Protein AF-A0A416MNG2-F1 (afdb_monomer_lite)

Sequence (100 aa):
MAKTRMMTRKGECYLCGYVGQTEEHHCFGGPNRKLSEHYGLKVYLCIPCHRTGPNAVHDSKNGSENRQILHEDAQRAFEAHWGSRGYFMEVFGRNYLDEE

Foldseek 3Di:
DDAALLPADQQAAPPPRHGGHWDKAQLDDDPCSVVSRVRNLIHTHDCQCDPNPPCHCPDPPRVPVVSLVSLQSSLVSCCVPPNDPVVCCVRRVDDSDDDD

Structure (mmCIF, N/CA/C/O backbone):
data_AF-A0A416MNG2-F1
#
_entry.id   AF-A0A416MNG2-F1
#
loop_
_atom_site.group_PDB
_atom_site.id
_atom_site.type_symbol
_atom_site.label_atom_id
_atom_site.label_alt_id
_atom_site.label_comp_id
_atom_site.label_asym_id
_atom_site.label_entity_id
_atom_site.label_seq_id
_atom_site.pdbx_PDB_ins_code
_atom_site.Cartn_x
_atom_site.Cartn_y
_atom_site.Cartn_z
_atom_site.occupancy
_atom_site.B_iso_or_equiv
_atom_site.auth_seq_id
_atom_site.auth_comp_id
_atom_site.auth_asym_id
_atom_site.auth_atom_id
_atom_site.pdbx_PDB_model_num
ATOM 1 N N . MET A 1 1 ? 5.897 -14.745 8.199 1.00 59.91 1 MET A N 1
ATOM 2 C CA . MET A 1 1 ? 5.298 -13.604 7.479 1.00 59.91 1 MET A CA 1
ATOM 3 C C . MET A 1 1 ? 3.818 -13.890 7.324 1.00 59.91 1 MET A C 1
ATOM 5 O O . MET A 1 1 ? 3.488 -14.987 6.882 1.00 59.91 1 MET A O 1
ATOM 9 N N . ALA A 1 2 ? 2.945 -12.970 7.732 1.00 67.75 2 ALA A N 1
ATOM 10 C CA . ALA A 1 2 ? 1.504 -13.148 7.566 1.00 67.75 2 ALA A CA 1
ATOM 11 C C . ALA A 1 2 ? 1.133 -13.151 6.074 1.00 67.75 2 ALA A C 1
ATOM 13 O O . ALA A 1 2 ? 1.788 -12.489 5.262 1.00 67.75 2 ALA A O 1
ATOM 14 N N . LYS A 1 3 ? 0.096 -13.909 5.702 1.00 85.19 3 LYS A N 1
ATOM 15 C CA . LYS A 1 3 ? -0.440 -13.904 4.336 1.00 85.19 3 LYS A CA 1
ATOM 16 C C . LYS A 1 3 ? -1.056 -12.532 4.052 1.00 85.19 3 LYS A C 1
ATOM 18 O O . LYS A 1 3 ? -1.829 -12.029 4.862 1.00 85.19 3 LYS A O 1
ATOM 23 N N . THR A 1 4 ? -0.729 -11.952 2.901 1.00 92.88 4 THR A N 1
ATOM 24 C CA . THR A 1 4 ? -1.361 -10.712 2.431 1.00 92.88 4 THR A CA 1
ATOM 25 C C . THR A 1 4 ? -2.867 -10.885 2.195 1.00 92.88 4 THR A C 1
ATOM 27 O O . THR A 1 4 ? -3.322 -11.964 1.802 1.00 92.88 4 THR A O 1
ATOM 30 N N . ARG A 1 5 ? -3.634 -9.812 2.410 1.00 95.69 5 ARG A N 1
ATOM 31 C CA . ARG A 1 5 ? -5.038 -9.679 1.987 1.00 95.69 5 ARG A CA 1
ATOM 32 C C . ARG A 1 5 ? -5.228 -8.819 0.733 1.00 95.69 5 ARG A C 1
ATOM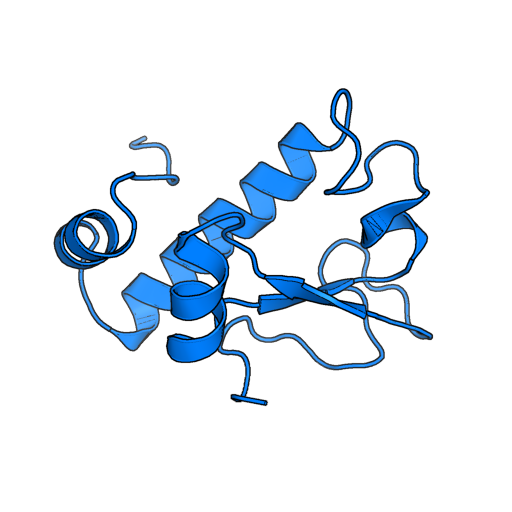 34 O O . ARG A 1 5 ? -6.345 -8.683 0.261 1.00 95.69 5 ARG A O 1
ATOM 41 N N . MET A 1 6 ? -4.142 -8.333 0.138 1.00 95.00 6 MET A N 1
ATOM 42 C CA . MET A 1 6 ? -4.137 -7.421 -1.014 1.00 95.00 6 MET A CA 1
ATOM 43 C C . MET A 1 6 ? -4.170 -8.117 -2.387 1.00 95.00 6 MET A C 1
ATOM 45 O O . MET A 1 6 ? -3.622 -7.589 -3.343 1.00 95.00 6 MET A O 1
ATOM 49 N N . MET A 1 7 ? -4.708 -9.338 -2.501 1.00 91.56 7 MET A N 1
ATOM 50 C CA . MET A 1 7 ? -4.720 -10.130 -3.756 1.00 91.56 7 MET A CA 1
ATOM 51 C C . MET A 1 7 ? -3.400 -10.096 -4.571 1.00 91.56 7 MET A C 1
ATOM 53 O O . MET A 1 7 ? -3.405 -10.127 -5.795 1.00 91.56 7 MET A O 1
ATOM 57 N N . THR A 1 8 ? -2.246 -10.045 -3.899 1.00 95.75 8 THR A N 1
ATOM 58 C CA . THR A 1 8 ? -0.921 -9.991 -4.537 1.00 95.75 8 THR A CA 1
ATOM 59 C C . THR A 1 8 ? -0.212 -11.346 -4.449 1.00 95.75 8 THR A C 1
ATOM 61 O O . THR A 1 8 ? -0.502 -12.159 -3.563 1.00 95.75 8 THR A O 1
ATOM 64 N N . ARG A 1 9 ? 0.774 -11.589 -5.319 1.00 95.38 9 ARG A N 1
ATOM 65 C CA . ARG A 1 9 ? 1.645 -12.769 -5.255 1.00 95.38 9 ARG A CA 1
ATOM 66 C C . ARG A 1 9 ? 3.107 -12.386 -5.430 1.00 95.38 9 ARG A C 1
ATOM 68 O O . ARG A 1 9 ? 3.448 -11.537 -6.248 1.00 95.38 9 ARG A O 1
ATOM 75 N N . LYS A 1 10 ? 3.987 -13.049 -4.676 1.00 96.69 10 LYS A N 1
ATOM 76 C CA . LYS A 1 10 ? 5.434 -12.907 -4.863 1.00 96.69 10 LYS A CA 1
ATOM 77 C C . LYS A 1 10 ? 5.772 -13.314 -6.293 1.00 96.69 10 LYS A C 1
ATOM 79 O O . LYS A 1 10 ? 5.338 -14.374 -6.738 1.00 96.69 10 LYS A O 1
ATOM 84 N N . GLY A 1 11 ? 6.557 -12.495 -6.980 1.00 97.69 11 GLY A N 1
ATOM 85 C CA . GLY A 1 11 ? 6.888 -12.723 -8.381 1.00 97.69 11 GLY A CA 1
ATOM 86 C C . GLY A 1 11 ? 6.112 -11.851 -9.363 1.00 97.69 11 GLY A C 1
ATOM 87 O O . GLY A 1 11 ? 6.474 -11.846 -10.529 1.00 97.69 11 GLY A O 1
ATOM 88 N N . GLU A 1 12 ? 5.091 -11.110 -8.923 1.00 98.31 12 GLU A N 1
ATOM 89 C CA . GLU A 1 12 ? 4.338 -10.174 -9.764 1.00 98.31 12 GLU A CA 1
ATOM 90 C C . GLU A 1 12 ? 4.177 -8.827 -9.059 1.00 98.31 12 GLU A C 1
ATOM 92 O O . GLU A 1 12 ? 3.748 -8.759 -7.907 1.00 98.31 12 GLU A O 1
ATOM 97 N N . CYS A 1 13 ? 4.552 -7.746 -9.740 1.00 98.44 13 CYS A N 1
ATOM 98 C CA . CYS A 1 13 ? 4.419 -6.400 -9.205 1.00 98.44 13 CYS A CA 1
ATOM 99 C C . CYS A 1 13 ? 2.948 -5.982 -9.160 1.00 98.44 13 CYS A C 1
ATOM 101 O O . CYS A 1 13 ? 2.314 -5.874 -10.205 1.00 98.44 13 CYS A O 1
ATOM 103 N N . TYR A 1 14 ? 2.446 -5.648 -7.972 1.00 98.44 14 TYR A N 1
ATOM 104 C CA . TYR A 1 14 ? 1.074 -5.174 -7.782 1.00 98.44 14 TYR A CA 1
ATOM 105 C C . TYR A 1 14 ? 0.752 -3.914 -8.603 1.00 98.44 14 TYR A C 1
ATOM 107 O O . TYR A 1 14 ? -0.352 -3.782 -9.109 1.00 98.44 14 TYR A O 1
ATOM 115 N N . LEU A 1 15 ? 1.721 -3.004 -8.772 1.00 97.94 15 LEU A N 1
ATOM 116 C CA . LEU A 1 15 ? 1.491 -1.719 -9.446 1.00 97.94 15 LEU A CA 1
ATOM 117 C C . LEU A 1 15 ? 1.592 -1.780 -10.975 1.00 97.94 15 LEU A C 1
ATOM 119 O O . LEU A 1 15 ? 0.948 -0.990 -11.653 1.00 97.94 15 LEU A O 1
ATOM 123 N N . CYS A 1 16 ? 2.425 -2.661 -11.538 1.00 97.62 16 CYS A N 1
ATOM 124 C CA . CYS A 1 16 ? 2.695 -2.655 -12.984 1.00 97.62 16 CYS A CA 1
ATOM 125 C C . CYS A 1 16 ? 2.592 -4.020 -13.672 1.00 97.62 16 CYS A C 1
ATOM 127 O O . CYS A 1 16 ? 2.863 -4.116 -14.865 1.00 97.62 16 CYS A O 1
ATOM 129 N N . GLY A 1 17 ? 2.273 -5.089 -12.938 1.00 97.75 17 GLY A N 1
ATOM 130 C CA . GLY A 1 17 ? 2.162 -6.446 -13.481 1.00 97.75 17 GLY A CA 1
ATOM 131 C C . GLY A 1 17 ? 3.489 -7.094 -13.890 1.00 97.75 17 GLY A C 1
ATOM 132 O O . GLY A 1 17 ? 3.490 -8.211 -14.399 1.00 97.75 17 GLY A O 1
ATOM 133 N N . TYR A 1 18 ? 4.638 -6.435 -13.678 1.00 97.69 18 TYR A N 1
ATOM 134 C CA . TYR A 1 18 ? 5.945 -7.019 -13.995 1.00 97.69 18 TYR A CA 1
ATOM 135 C C . TYR A 1 18 ? 6.135 -8.366 -13.291 1.00 97.69 18 TYR A C 1
ATOM 137 O O . TYR A 1 18 ? 6.044 -8.437 -12.063 1.00 97.69 18 TYR A O 1
ATOM 145 N N . VAL A 1 19 ? 6.473 -9.400 -14.065 1.00 98.25 19 VAL A N 1
ATOM 146 C CA . VAL A 1 19 ? 6.769 -10.740 -13.554 1.00 98.25 19 VAL A CA 1
ATOM 147 C C . VAL A 1 19 ? 8.276 -10.906 -13.372 1.00 98.25 19 VAL A C 1
ATOM 149 O O . VAL A 1 19 ? 9.044 -10.808 -14.327 1.00 98.25 19 VAL A O 1
ATOM 152 N N . GLY A 1 20 ? 8.715 -11.170 -12.144 1.00 97.25 20 GLY A N 1
ATOM 153 C CA . GLY A 1 20 ? 10.124 -11.360 -11.809 1.00 97.25 20 GLY A CA 1
ATOM 154 C C . GLY A 1 20 ? 10.422 -11.061 -10.344 1.00 97.25 20 GLY A C 1
ATOM 155 O O . GLY A 1 20 ? 9.614 -11.328 -9.461 1.00 97.25 20 GLY A O 1
ATOM 156 N N . GLN A 1 21 ? 11.604 -10.517 -10.051 1.00 97.81 21 GLN A N 1
ATOM 157 C CA . GLN A 1 21 ? 11.973 -10.209 -8.670 1.00 97.81 21 GLN A CA 1
ATOM 158 C C . GLN A 1 21 ? 11.081 -9.110 -8.073 1.00 97.81 21 GLN A C 1
ATOM 160 O O . GLN A 1 21 ? 11.022 -7.988 -8.583 1.00 97.81 21 GLN A O 1
ATOM 165 N N . THR A 1 22 ? 10.456 -9.429 -6.939 1.00 98.44 22 THR A N 1
ATOM 166 C CA . THR A 1 22 ? 9.632 -8.509 -6.149 1.00 98.44 22 THR A CA 1
ATOM 167 C C . THR A 1 22 ? 10.062 -8.468 -4.687 1.00 98.44 22 THR A C 1
ATOM 169 O O . THR A 1 22 ? 10.546 -9.462 -4.141 1.00 98.44 22 THR A O 1
ATOM 172 N N . GLU A 1 23 ? 9.790 -7.349 -4.032 1.00 97.81 23 GLU A N 1
ATOM 173 C CA . GLU A 1 23 ? 10.005 -7.098 -2.610 1.00 97.81 23 GLU A CA 1
ATOM 174 C C . GLU A 1 23 ? 8.664 -6.871 -1.911 1.00 97.81 23 GLU A C 1
ATOM 176 O O . GLU A 1 23 ? 7.715 -6.382 -2.520 1.00 97.81 23 GLU A O 1
ATOM 181 N N . GLU A 1 24 ? 8.576 -7.258 -0.640 1.00 97.00 24 GLU A N 1
ATOM 182 C CA . GLU A 1 24 ? 7.390 -6.990 0.172 1.00 97.00 24 GLU A CA 1
ATOM 183 C C . GLU A 1 24 ? 7.374 -5.521 0.605 1.00 97.00 24 GLU A C 1
ATOM 185 O O . GLU A 1 24 ? 8.377 -5.000 1.096 1.00 97.00 24 GLU A O 1
ATOM 190 N N . HIS A 1 25 ? 6.223 -4.877 0.446 1.00 97.56 25 HIS A N 1
ATOM 191 C CA . HIS A 1 25 ? 5.990 -3.489 0.806 1.00 97.56 25 HIS A CA 1
ATOM 192 C C . HIS A 1 25 ? 4.762 -3.382 1.716 1.00 97.56 25 HIS A C 1
ATOM 194 O O . HIS A 1 25 ? 3.673 -3.820 1.349 1.00 97.56 25 HIS A O 1
ATOM 200 N N . HIS A 1 26 ? 4.929 -2.801 2.906 1.00 98.00 26 HIS A N 1
ATOM 201 C CA . HIS A 1 26 ? 3.828 -2.495 3.828 1.00 98.00 26 HIS A CA 1
ATOM 202 C C . HIS A 1 26 ? 3.107 -1.234 3.355 1.00 98.00 26 HIS A C 1
ATOM 204 O O . HIS A 1 26 ? 3.745 -0.185 3.295 1.00 98.00 26 HIS A O 1
ATOM 210 N N . CYS A 1 27 ? 1.802 -1.322 3.070 1.00 97.50 27 CYS A N 1
ATOM 211 C CA . CYS A 1 27 ? 1.050 -0.191 2.521 1.00 97.50 27 CYS A CA 1
ATOM 212 C C . CYS A 1 27 ? 1.056 1.011 3.475 1.00 97.50 27 CYS A C 1
ATOM 214 O O . CYS A 1 27 ? 1.187 2.138 3.019 1.00 97.50 27 CYS A O 1
ATOM 216 N N . PHE A 1 28 ? 1.005 0.782 4.796 1.00 96.69 28 PHE A N 1
ATOM 217 C CA . PHE A 1 28 ? 1.144 1.844 5.796 1.00 96.69 28 PHE A CA 1
ATOM 218 C C . PHE A 1 28 ? 2.499 1.767 6.513 1.00 96.69 28 PHE A C 1
ATOM 220 O O . PHE A 1 28 ? 2.822 0.795 7.204 1.00 96.69 28 PHE A O 1
ATOM 227 N N . GLY A 1 29 ? 3.301 2.822 6.344 1.00 91.19 29 GLY A N 1
ATOM 228 C CA . GLY A 1 29 ? 4.662 2.935 6.873 1.00 91.19 29 GLY A CA 1
ATOM 229 C C . GLY A 1 29 ? 4.766 3.357 8.347 1.00 91.19 29 GLY A C 1
ATOM 230 O O . GLY A 1 29 ? 3.782 3.452 9.078 1.00 91.19 29 GLY A O 1
ATOM 231 N N . GLY A 1 30 ? 6.002 3.614 8.794 1.00 90.88 30 GLY A N 1
ATOM 232 C CA . GLY A 1 30 ? 6.306 4.119 10.140 1.00 90.88 30 GLY A CA 1
ATOM 233 C C . GLY A 1 30 ? 5.724 3.253 11.276 1.00 90.88 30 GLY A C 1
ATOM 234 O O . GLY A 1 30 ? 5.940 2.036 11.269 1.00 90.88 30 GLY A O 1
ATOM 235 N N . PRO A 1 31 ? 5.001 3.838 12.253 1.00 91.50 31 PRO A N 1
ATOM 236 C CA . PRO A 1 31 ? 4.390 3.076 13.349 1.00 91.50 31 PRO A CA 1
ATOM 237 C C . PRO A 1 31 ? 3.357 2.047 12.855 1.00 91.50 31 PRO A C 1
ATOM 239 O O . PRO A 1 31 ? 3.203 0.988 13.466 1.00 91.50 31 PRO A O 1
ATOM 242 N N . ASN A 1 32 ? 2.739 2.287 11.693 1.00 96.25 32 ASN A N 1
ATOM 243 C CA . ASN A 1 32 ? 1.702 1.430 11.119 1.00 96.25 32 ASN A CA 1
ATOM 244 C C . ASN A 1 32 ? 2.261 0.215 10.360 1.00 96.25 32 ASN A C 1
ATOM 246 O O . ASN A 1 32 ? 1.486 -0.609 9.873 1.00 96.25 32 ASN A O 1
ATOM 250 N N . ARG A 1 33 ? 3.589 0.017 10.306 1.00 95.50 33 ARG A N 1
ATOM 251 C CA . ARG A 1 33 ? 4.179 -1.189 9.688 1.00 95.50 33 ARG A CA 1
ATOM 252 C C . ARG A 1 33 ? 3.765 -2.470 10.404 1.00 95.50 33 ARG A C 1
ATOM 254 O O . ARG A 1 33 ? 3.471 -3.467 9.753 1.00 95.50 33 ARG A O 1
ATOM 261 N N . LYS A 1 34 ? 3.715 -2.445 11.742 1.00 95.31 34 LYS A N 1
ATOM 262 C CA . LYS A 1 34 ? 3.274 -3.603 12.541 1.00 95.31 34 LYS A CA 1
ATOM 263 C C . LYS A 1 34 ? 1.800 -3.922 12.295 1.00 95.31 34 LYS A C 1
ATOM 265 O O . LYS A 1 34 ? 1.451 -5.093 12.198 1.00 95.31 34 LYS A O 1
ATOM 270 N N . LEU A 1 35 ? 0.965 -2.893 12.145 1.00 96.25 35 LEU A N 1
ATOM 271 C CA . LEU A 1 35 ? -0.448 -3.046 11.796 1.00 96.25 35 LEU A CA 1
ATOM 272 C C . LEU A 1 35 ? -0.603 -3.597 10.375 1.00 96.25 35 LEU A C 1
ATOM 274 O O . LEU A 1 35 ? -1.336 -4.559 10.175 1.00 96.25 35 LEU A O 1
ATOM 278 N N . SER A 1 36 ? 0.158 -3.075 9.411 1.00 96.75 36 SER A N 1
ATOM 279 C CA . SER A 1 36 ? 0.183 -3.596 8.040 1.00 96.75 36 SER A CA 1
ATOM 280 C C . SER A 1 36 ? 0.594 -5.068 7.987 1.00 96.75 36 SER A C 1
ATOM 282 O O . SER A 1 36 ? 0.013 -5.839 7.232 1.00 96.75 36 SER A O 1
ATOM 284 N N . GLU A 1 37 ? 1.561 -5.492 8.804 1.00 96.25 37 GLU A N 1
ATOM 285 C CA . GLU A 1 37 ? 1.913 -6.911 8.918 1.00 96.25 37 GLU A CA 1
ATOM 286 C C . GLU A 1 37 ? 0.782 -7.727 9.561 1.00 96.25 37 GLU A C 1
ATOM 288 O O . G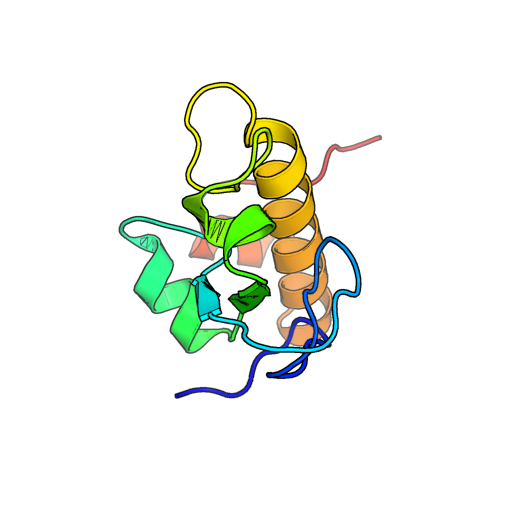LU A 1 37 ? 0.416 -8.774 9.031 1.00 96.25 37 GLU A O 1
ATOM 293 N N . HIS A 1 38 ? 0.206 -7.247 10.668 1.00 95.56 38 HIS A N 1
ATOM 294 C CA . HIS A 1 38 ? -0.857 -7.937 11.407 1.00 95.56 38 HIS A CA 1
ATOM 295 C C . HIS A 1 38 ? -2.113 -8.170 10.555 1.00 95.56 38 HIS A C 1
ATOM 297 O O . HIS A 1 38 ? -2.612 -9.292 10.482 1.00 95.56 38 HIS A O 1
ATOM 303 N N . TYR A 1 39 ? -2.579 -7.130 9.861 1.00 96.31 39 TYR A N 1
ATOM 304 C CA . TYR A 1 39 ? -3.738 -7.178 8.968 1.00 96.31 39 TYR A CA 1
ATOM 305 C C . TYR A 1 39 ? -3.371 -7.621 7.541 1.00 96.31 39 TYR A C 1
ATOM 307 O O . TYR A 1 39 ? -4.212 -7.621 6.653 1.00 96.31 39 TYR A O 1
ATOM 315 N N . GLY A 1 40 ? -2.120 -7.993 7.257 1.00 96.69 40 GLY A N 1
ATOM 316 C CA . GLY A 1 40 ? -1.717 -8.415 5.910 1.00 96.69 40 GLY A CA 1
ATOM 317 C C . GLY A 1 40 ? -1.927 -7.348 4.821 1.00 96.69 40 GLY A C 1
ATOM 318 O O . GLY A 1 40 ? -2.124 -7.699 3.656 1.00 96.69 40 GLY A O 1
ATOM 319 N N . LEU A 1 41 ? -1.876 -6.062 5.178 1.00 97.69 41 LEU A N 1
ATOM 320 C CA . LEU A 1 41 ? -1.979 -4.916 4.268 1.00 97.69 41 LEU A CA 1
ATOM 321 C C . LEU A 1 41 ? -0.605 -4.613 3.665 1.00 97.69 41 LEU A C 1
ATOM 323 O O . LEU A 1 41 ? 0.085 -3.651 4.014 1.00 97.69 41 LEU A O 1
ATOM 327 N N . LYS A 1 42 ? -0.167 -5.527 2.806 1.00 97.81 42 LYS A N 1
ATOM 328 C CA . LYS A 1 42 ? 1.141 -5.489 2.161 1.00 97.81 42 LYS A CA 1
ATOM 329 C C . LYS A 1 42 ? 1.079 -6.066 0.760 1.00 97.81 42 LYS A C 1
ATOM 331 O O . LYS A 1 42 ? 0.328 -7.010 0.511 1.00 97.81 42 LYS A O 1
ATOM 336 N N . VAL A 1 43 ? 1.893 -5.527 -0.133 1.00 98.31 43 VAL A N 1
ATOM 337 C CA . VAL A 1 43 ? 1.943 -5.902 -1.549 1.00 98.31 43 VAL A CA 1
ATOM 338 C C . VAL A 1 43 ? 3.339 -6.368 -1.954 1.00 98.31 43 VAL A C 1
ATOM 340 O O . VAL A 1 43 ? 4.316 -6.099 -1.255 1.00 98.31 43 VAL A O 1
ATOM 343 N N . TYR A 1 44 ? 3.446 -7.064 -3.085 1.00 98.31 44 TYR A N 1
ATOM 344 C CA . TYR A 1 44 ? 4.730 -7.346 -3.723 1.00 98.31 44 TYR A CA 1
ATOM 345 C C . TYR A 1 44 ? 4.980 -6.352 -4.856 1.00 98.31 44 TYR A C 1
ATOM 347 O O . TYR A 1 44 ? 4.147 -6.203 -5.746 1.00 98.31 44 TYR A O 1
ATOM 355 N N . LEU A 1 45 ? 6.126 -5.671 -4.832 1.00 98.50 45 LEU A N 1
ATOM 356 C CA . LEU A 1 45 ? 6.503 -4.657 -5.822 1.00 98.50 45 LEU A CA 1
ATOM 357 C C . LEU A 1 45 ? 7.833 -5.013 -6.482 1.00 98.50 45 LEU A C 1
ATOM 359 O O . LEU A 1 45 ? 8.754 -5.476 -5.813 1.00 98.50 45 LEU A O 1
ATOM 363 N N . CYS A 1 46 ? 7.970 -4.778 -7.788 1.00 98.56 46 CYS A N 1
ATOM 364 C CA . CYS A 1 46 ? 9.277 -4.856 -8.440 1.00 98.56 46 CYS A CA 1
ATOM 365 C C . CYS A 1 46 ? 10.202 -3.738 -7.930 1.00 98.56 46 CYS A C 1
ATOM 367 O O . CYS A 1 46 ? 9.733 -2.695 -7.474 1.00 98.56 46 CYS A O 1
ATOM 369 N N . ILE A 1 47 ? 11.522 -3.928 -8.035 1.00 98.19 47 ILE A N 1
ATOM 370 C CA . ILE A 1 47 ? 12.513 -2.943 -7.558 1.00 98.19 47 ILE A CA 1
ATOM 371 C C . ILE A 1 47 ? 12.262 -1.522 -8.120 1.00 98.19 47 ILE A C 1
ATOM 373 O O . ILE A 1 47 ? 12.295 -0.576 -7.325 1.00 98.19 47 ILE A O 1
ATOM 377 N N . PRO A 1 48 ? 11.946 -1.337 -9.423 1.00 98.06 48 PRO A N 1
ATOM 378 C CA . PRO A 1 48 ? 11.599 -0.022 -9.962 1.00 98.06 48 PRO A CA 1
ATOM 379 C C . PRO A 1 48 ? 10.391 0.632 -9.283 1.00 98.06 48 PRO A C 1
ATOM 381 O O . PRO A 1 48 ? 10.498 1.769 -8.837 1.00 98.06 48 PRO A O 1
ATOM 384 N N . CYS A 1 49 ? 9.264 -0.069 -9.140 1.00 98.44 49 CYS A N 1
ATOM 385 C CA . CYS A 1 49 ? 8.082 0.487 -8.471 1.00 98.44 49 CYS A CA 1
ATOM 386 C C . CYS A 1 49 ? 8.278 0.639 -6.955 1.00 98.44 49 CYS A C 1
ATOM 388 O O . CYS A 1 49 ? 7.618 1.469 -6.335 1.00 98.44 49 CYS A O 1
ATOM 390 N N . HIS A 1 50 ? 9.176 -0.141 -6.349 1.00 98.31 50 HIS A N 1
ATOM 391 C CA . HIS A 1 50 ? 9.415 -0.090 -4.913 1.00 98.31 50 HIS A CA 1
ATOM 392 C C . HIS A 1 50 ? 10.347 1.062 -4.512 1.00 98.31 50 HIS A C 1
ATOM 394 O O . HIS A 1 50 ? 10.004 1.850 -3.631 1.00 98.31 50 HIS A O 1
ATOM 400 N N . ARG A 1 51 ? 11.525 1.171 -5.148 1.00 97.00 51 ARG A N 1
ATOM 401 C CA . ARG A 1 51 ? 12.617 2.034 -4.659 1.00 97.00 51 ARG A CA 1
ATOM 402 C C . ARG A 1 51 ? 13.430 2.809 -5.699 1.00 97.00 51 ARG A C 1
ATOM 404 O O . ARG A 1 51 ? 13.995 3.825 -5.316 1.00 97.00 51 ARG A O 1
ATOM 411 N N . THR A 1 52 ? 13.551 2.364 -6.954 1.00 96.75 52 THR A N 1
ATOM 412 C CA . THR A 1 52 ? 14.516 2.982 -7.902 1.00 96.75 52 THR A CA 1
ATOM 413 C C . THR A 1 52 ? 13.906 3.701 -9.102 1.00 96.75 52 THR A C 1
ATOM 415 O O . THR A 1 52 ? 14.615 4.432 -9.786 1.00 96.75 52 THR A O 1
ATOM 418 N N . GLY A 1 53 ? 12.640 3.448 -9.428 1.00 95.44 53 GLY A N 1
ATOM 419 C CA . GLY A 1 53 ? 11.972 4.037 -10.585 1.00 95.44 53 GLY A CA 1
ATOM 420 C C . GLY A 1 53 ? 11.520 5.480 -10.341 1.00 95.44 53 GLY A C 1
ATOM 421 O O . GLY A 1 53 ? 11.421 5.909 -9.192 1.00 95.44 53 GLY A O 1
ATOM 422 N N . PRO A 1 54 ? 11.179 6.218 -11.413 1.00 94.00 54 PRO A N 1
ATOM 423 C CA . PRO A 1 54 ? 10.801 7.627 -11.323 1.00 94.00 54 PRO A CA 1
ATOM 424 C C . PRO A 1 54 ? 9.552 7.868 -10.474 1.00 94.00 54 PRO A C 1
ATOM 426 O O . PRO A 1 54 ? 9.453 8.937 -9.897 1.00 94.00 54 PRO A O 1
ATOM 429 N N . ASN A 1 55 ? 8.658 6.877 -10.358 1.00 95.44 55 ASN A N 1
ATOM 430 C CA . ASN A 1 55 ? 7.437 6.926 -9.544 1.00 95.44 55 ASN A CA 1
ATOM 431 C C . ASN A 1 55 ? 7.482 5.901 -8.393 1.00 95.44 55 ASN A C 1
ATOM 433 O O . ASN A 1 55 ? 6.446 5.393 -7.965 1.00 95.44 55 ASN A O 1
ATOM 437 N N . ALA A 1 56 ? 8.676 5.503 -7.940 1.00 97.81 56 ALA A N 1
ATOM 438 C CA . ALA A 1 56 ? 8.813 4.515 -6.873 1.00 97.81 56 ALA A CA 1
ATOM 439 C C . ALA A 1 56 ? 8.064 4.951 -5.606 1.00 97.81 56 ALA A C 1
ATOM 441 O O . ALA A 1 56 ? 8.109 6.118 -5.229 1.00 97.81 56 ALA A O 1
ATOM 442 N N . VAL A 1 57 ? 7.431 4.021 -4.889 1.00 97.38 57 VAL A N 1
ATOM 443 C CA . VAL A 1 57 ? 6.669 4.360 -3.668 1.00 97.38 57 VAL A CA 1
ATOM 444 C C . VAL A 1 57 ? 7.543 4.974 -2.570 1.00 97.38 57 VAL A C 1
ATOM 446 O O . VAL A 1 57 ? 7.051 5.779 -1.778 1.00 97.38 57 VAL A O 1
ATOM 449 N N . HIS A 1 58 ? 8.840 4.650 -2.542 1.00 95.25 58 HIS A N 1
ATOM 450 C CA . HIS A 1 58 ? 9.819 5.271 -1.646 1.00 95.25 58 HIS A CA 1
ATOM 451 C C . HIS A 1 58 ? 10.485 6.541 -2.204 1.00 95.25 58 HIS A C 1
ATOM 453 O O . HIS A 1 58 ? 11.289 7.148 -1.498 1.00 95.25 58 HIS A O 1
ATOM 459 N N . ASP A 1 59 ? 10.128 6.990 -3.411 1.00 94.31 59 ASP A N 1
ATOM 460 C CA . ASP A 1 59 ? 10.524 8.307 -3.913 1.00 94.31 59 ASP A CA 1
ATOM 461 C C . ASP A 1 59 ? 9.644 9.403 -3.294 1.00 94.31 59 ASP A C 1
ATOM 463 O O . ASP A 1 59 ? 8.411 9.359 -3.346 1.00 94.31 59 ASP A O 1
ATOM 467 N N . SER A 1 60 ? 10.272 10.405 -2.682 1.00 87.19 60 SER A N 1
ATOM 468 C CA . SER A 1 60 ? 9.563 11.443 -1.931 1.00 87.19 60 SER A CA 1
ATOM 469 C C . SER A 1 60 ? 8.798 12.432 -2.811 1.00 87.19 60 SER A C 1
ATOM 471 O O . SER A 1 60 ? 7.807 12.987 -2.338 1.00 87.19 60 SER A O 1
ATOM 473 N N . LYS A 1 61 ? 9.213 12.641 -4.065 1.00 89.12 61 LYS A N 1
ATOM 474 C CA . LYS A 1 61 ? 8.651 13.668 -4.954 1.00 89.12 61 LYS A CA 1
ATOM 475 C C . LYS A 1 61 ? 7.547 13.115 -5.845 1.00 89.12 61 LYS A C 1
ATOM 477 O O . LYS A 1 61 ? 6.480 13.707 -5.929 1.00 89.12 61 LYS A O 1
ATOM 482 N N . ASN A 1 62 ? 7.797 11.970 -6.462 1.00 93.75 62 ASN A N 1
ATOM 483 C CA . ASN A 1 62 ? 6.998 11.446 -7.566 1.00 93.75 62 ASN A CA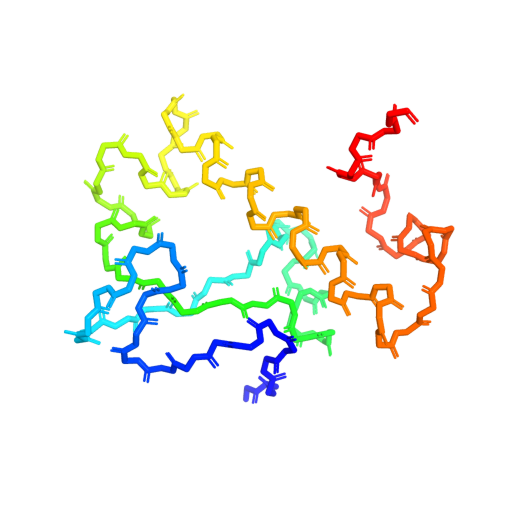 1
ATOM 484 C C . ASN A 1 62 ? 6.241 10.160 -7.198 1.00 93.75 62 ASN A C 1
ATOM 486 O O . ASN A 1 62 ? 5.377 9.706 -7.938 1.00 93.75 62 ASN A O 1
ATOM 490 N N . GLY A 1 63 ? 6.545 9.551 -6.048 1.00 94.62 63 GLY A N 1
ATOM 491 C CA . GLY A 1 63 ? 5.883 8.327 -5.590 1.00 94.62 63 GLY A CA 1
ATOM 492 C C . GLY A 1 63 ? 4.492 8.522 -4.980 1.00 94.62 63 GLY A C 1
ATOM 493 O O . GLY A 1 63 ? 3.926 7.556 -4.471 1.00 94.62 63 GLY A O 1
ATOM 494 N N . SER A 1 64 ? 3.960 9.749 -4.937 1.00 95.00 64 SER A N 1
ATOM 495 C CA . SER A 1 64 ? 2.722 10.073 -4.211 1.00 95.00 64 SER A CA 1
ATOM 496 C C . SER A 1 64 ? 1.504 9.333 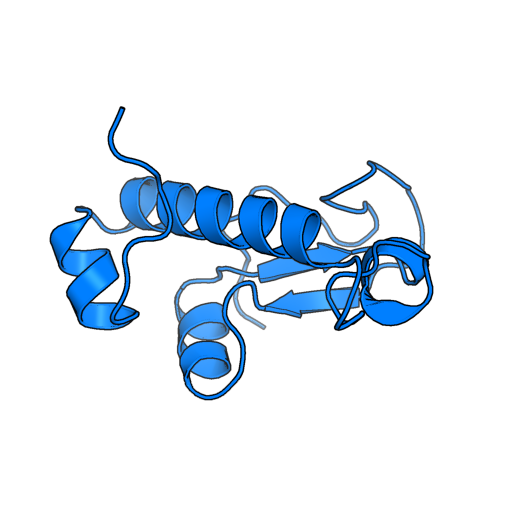-4.748 1.00 95.00 64 SER A C 1
ATOM 498 O O . SER A 1 64 ? 0.771 8.759 -3.950 1.00 95.00 64 SER A O 1
ATOM 500 N N . GLU A 1 65 ? 1.331 9.291 -6.067 1.00 95.62 65 GLU A N 1
ATOM 501 C CA . GLU A 1 65 ? 0.206 8.617 -6.725 1.00 95.62 65 GLU A CA 1
ATOM 502 C C . GLU A 1 65 ? 0.221 7.108 -6.450 1.00 95.62 65 GLU A C 1
ATOM 504 O O . GLU A 1 65 ? -0.761 6.543 -5.979 1.00 95.62 65 GLU A O 1
ATOM 509 N N . ASN A 1 66 ? 1.378 6.457 -6.604 1.00 97.44 66 ASN A N 1
ATOM 510 C CA . ASN A 1 66 ? 1.507 5.035 -6.285 1.00 97.44 66 ASN A CA 1
ATOM 511 C C . ASN A 1 66 ? 1.269 4.749 -4.796 1.00 97.44 66 ASN A C 1
ATOM 513 O O . ASN A 1 66 ? 0.635 3.752 -4.461 1.00 97.44 66 ASN A O 1
ATOM 517 N N . ARG A 1 67 ? 1.736 5.613 -3.883 1.00 96.94 67 ARG A N 1
ATOM 518 C CA . ARG A 1 67 ? 1.408 5.472 -2.454 1.00 96.94 67 ARG A CA 1
ATOM 519 C C . ARG A 1 67 ? -0.088 5.632 -2.197 1.00 96.94 67 ARG A C 1
ATOM 521 O O . ARG A 1 67 ? -0.621 4.900 -1.372 1.00 96.94 67 ARG A O 1
ATOM 528 N N . GLN A 1 68 ? -0.744 6.571 -2.876 1.00 96.56 68 GLN A N 1
ATOM 529 C CA . GLN A 1 68 ? -2.183 6.783 -2.757 1.00 96.56 68 GLN A CA 1
ATOM 530 C C . GLN A 1 68 ? -2.955 5.532 -3.185 1.00 96.56 68 GLN A C 1
ATOM 532 O O . GLN A 1 68 ? -3.710 5.011 -2.371 1.00 96.56 68 GLN A O 1
ATOM 537 N N . ILE A 1 69 ? -2.666 4.978 -4.367 1.00 97.00 69 ILE A N 1
ATOM 538 C CA . ILE A 1 69 ? -3.266 3.720 -4.847 1.00 97.00 69 ILE A CA 1
ATOM 539 C C . ILE A 1 69 ? -3.136 2.615 -3.789 1.00 97.00 69 ILE A C 1
ATOM 541 O O . ILE A 1 69 ? -4.119 1.975 -3.421 1.00 97.00 69 ILE A O 1
ATOM 545 N N . LEU A 1 70 ? -1.930 2.419 -3.239 1.00 97.81 70 LEU A N 1
ATOM 546 C CA . LEU A 1 70 ? -1.699 1.383 -2.230 1.00 97.81 70 LEU A CA 1
ATOM 547 C C . LEU A 1 70 ? -2.447 1.634 -0.917 1.00 97.81 70 LEU A C 1
ATOM 549 O O . LEU A 1 70 ? -2.897 0.672 -0.296 1.00 97.81 70 LEU A O 1
ATOM 553 N N . HIS A 1 71 ? -2.559 2.886 -0.473 1.00 97.75 71 HIS A N 1
ATOM 554 C CA . HIS A 1 71 ? -3.314 3.229 0.730 1.00 97.75 71 HIS A CA 1
ATOM 555 C C . HIS A 1 71 ? -4.813 2.990 0.546 1.00 97.75 71 HIS A C 1
ATOM 557 O O . HIS A 1 71 ? -5.443 2.388 1.415 1.00 97.75 71 HIS A O 1
ATOM 563 N N . GLU A 1 72 ? -5.368 3.435 -0.578 1.00 97.81 72 GLU A N 1
ATOM 564 C CA . GLU A 1 72 ? -6.779 3.264 -0.901 1.00 97.81 72 GLU A CA 1
ATOM 565 C C . GLU A 1 72 ? -7.147 1.782 -0.994 1.00 97.81 72 GLU A C 1
ATOM 567 O O . GLU A 1 72 ? -8.063 1.318 -0.314 1.00 97.81 72 GLU A O 1
ATOM 572 N N . ASP A 1 73 ? -6.389 1.008 -1.769 1.00 98.00 73 ASP A N 1
ATOM 573 C CA . ASP A 1 73 ? -6.633 -0.423 -1.921 1.00 98.00 73 ASP A CA 1
ATOM 574 C C . ASP A 1 73 ? -6.449 -1.177 -0.601 1.00 98.00 73 ASP A C 1
ATOM 576 O O . ASP A 1 73 ? -7.225 -2.083 -0.294 1.00 98.00 73 ASP A O 1
ATOM 580 N N . ALA A 1 74 ? -5.466 -0.788 0.218 1.00 97.94 74 ALA A N 1
ATOM 581 C CA . ALA A 1 74 ? -5.266 -1.376 1.540 1.00 97.94 74 ALA A CA 1
ATOM 582 C C . ALA A 1 74 ? -6.425 -1.099 2.483 1.00 97.94 74 ALA A C 1
ATOM 584 O O . ALA A 1 74 ? -6.822 -1.981 3.246 1.00 97.94 74 ALA A O 1
ATOM 585 N N . GLN A 1 75 ? -6.992 0.096 2.413 1.00 98.19 75 GLN A N 1
ATOM 586 C CA . GLN A 1 75 ? -8.174 0.420 3.178 1.00 98.19 75 GLN A CA 1
ATOM 587 C C . GLN A 1 75 ? -9.405 -0.348 2.679 1.00 98.19 75 GLN A C 1
ATOM 589 O O . GLN A 1 75 ? -10.104 -0.945 3.496 1.00 98.19 75 GLN A O 1
ATOM 594 N N . ARG A 1 76 ? -9.639 -0.427 1.360 1.00 97.62 76 ARG A N 1
ATOM 595 C CA . ARG A 1 76 ? -10.728 -1.244 0.783 1.00 97.62 76 ARG A CA 1
ATOM 596 C C . ARG A 1 76 ? -10.596 -2.712 1.197 1.00 97.62 76 ARG A C 1
ATOM 598 O O . ARG A 1 76 ? -11.578 -3.329 1.603 1.00 97.62 76 ARG A O 1
ATOM 605 N N . ALA A 1 77 ? -9.382 -3.262 1.146 1.00 97.69 77 ALA A N 1
ATOM 606 C CA . ALA A 1 77 ? -9.102 -4.625 1.587 1.00 97.69 77 ALA A CA 1
ATOM 607 C C . ALA A 1 77 ? -9.346 -4.801 3.091 1.00 97.69 77 ALA A C 1
ATOM 609 O O . ALA A 1 77 ? -9.881 -5.829 3.508 1.00 97.69 77 ALA A O 1
ATOM 610 N N . PHE A 1 78 ? -8.984 -3.809 3.908 1.00 97.88 78 PHE A N 1
ATOM 611 C CA . PHE A 1 78 ? -9.282 -3.848 5.332 1.00 97.88 78 PHE A CA 1
ATOM 612 C C . PHE A 1 78 ? -10.794 -3.874 5.586 1.00 97.88 78 PHE A C 1
ATOM 614 O O . PHE A 1 78 ? -11.284 -4.746 6.301 1.00 97.88 78 PHE A O 1
ATOM 621 N N . GLU A 1 79 ? -11.537 -2.956 4.971 1.00 97.31 79 GLU A N 1
ATOM 622 C CA . GLU A 1 79 ? -12.989 -2.845 5.136 1.00 97.31 79 GLU A CA 1
ATOM 623 C C . GLU A 1 79 ? -13.700 -4.133 4.684 1.00 97.31 79 GLU A C 1
ATOM 625 O O . GLU A 1 79 ? -14.531 -4.681 5.407 1.00 97.31 79 GLU A O 1
ATOM 630 N N . ALA A 1 80 ? -13.277 -4.722 3.563 1.00 96.81 80 ALA A N 1
ATOM 631 C CA . ALA A 1 80 ? -13.825 -5.985 3.067 1.00 96.81 80 ALA A CA 1
ATOM 632 C C . ALA A 1 80 ? -13.593 -7.193 4.000 1.00 96.81 80 ALA A C 1
ATOM 634 O O . ALA A 1 80 ? -14.325 -8.181 3.919 1.00 96.81 80 ALA A O 1
ATOM 635 N N . HIS A 1 81 ? -12.574 -7.152 4.863 1.00 96.31 81 HIS A N 1
ATOM 636 C CA . HIS A 1 81 ? -12.185 -8.287 5.705 1.00 96.31 81 HIS A CA 1
ATOM 637 C C . HIS A 1 81 ? -12.497 -8.116 7.194 1.00 96.31 81 HIS A C 1
ATOM 639 O O . HIS A 1 81 ? -12.724 -9.123 7.867 1.00 96.31 81 HIS A O 1
ATOM 645 N N . TRP A 1 82 ? -12.501 -6.887 7.711 1.00 95.88 82 TRP A N 1
ATOM 646 C CA . TRP A 1 82 ? -12.629 -6.618 9.148 1.00 95.88 82 TRP A CA 1
ATOM 647 C C . TRP A 1 82 ? -13.713 -5.608 9.520 1.00 95.88 82 TRP A C 1
ATOM 649 O O . TRP A 1 82 ? -13.980 -5.453 10.710 1.00 95.88 82 TRP A O 1
ATOM 659 N N . GLY A 1 83 ? -14.376 -4.957 8.561 1.00 89.50 83 GLY A N 1
ATOM 660 C CA . GLY A 1 83 ? -15.577 -4.176 8.853 1.00 89.50 83 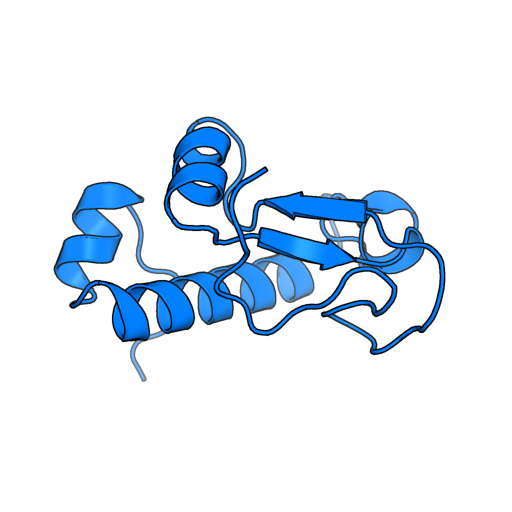GLY A CA 1
ATOM 661 C C . GLY A 1 83 ? -15.570 -2.767 8.278 1.00 89.50 83 GLY A C 1
ATOM 662 O O . GLY A 1 83 ? -15.449 -2.572 7.078 1.00 89.50 83 GLY A O 1
ATOM 663 N N . SER A 1 84 ? -15.823 -1.767 9.120 1.00 94.69 84 SER A N 1
ATOM 664 C CA . SER A 1 84 ? -16.206 -0.435 8.649 1.00 94.69 84 SER A CA 1
ATOM 665 C C . SER A 1 84 ? -15.032 0.533 8.491 1.00 94.69 84 SER A C 1
ATOM 667 O O . SER A 1 84 ? -13.983 0.395 9.125 1.00 94.69 84 SER A O 1
ATOM 669 N N . ARG A 1 85 ? -15.285 1.605 7.729 1.00 96.12 85 ARG A N 1
ATOM 670 C CA . ARG A 1 85 ? -14.471 2.829 7.681 1.00 96.12 85 ARG A CA 1
ATOM 671 C C . ARG A 1 85 ? -14.080 3.340 9.068 1.00 96.12 85 ARG A C 1
ATOM 673 O O . ARG A 1 85 ? -12.931 3.704 9.295 1.00 96.12 85 ARG A O 1
ATOM 680 N N . GLY A 1 86 ? -15.038 3.356 9.997 1.00 97.31 86 GLY A N 1
ATOM 681 C CA . GLY A 1 86 ? -14.820 3.820 11.366 1.00 97.31 86 GLY A CA 1
ATOM 682 C C . GLY A 1 86 ? -13.795 2.963 12.105 1.00 97.31 86 GLY A C 1
ATOM 683 O O . GLY A 1 86 ? -12.885 3.507 12.723 1.00 97.31 86 GLY A O 1
ATOM 684 N N . TYR A 1 87 ? -13.876 1.635 11.964 1.00 97.75 87 TYR A N 1
ATOM 685 C CA . TYR A 1 87 ? -12.892 0.735 12.566 1.00 97.75 87 TYR A CA 1
ATOM 686 C C . TYR A 1 87 ? -11.506 0.893 11.930 1.00 97.75 87 TYR A C 1
ATOM 688 O O . TYR A 1 87 ? -10.494 0.916 12.628 1.00 97.75 87 TYR A O 1
ATOM 696 N N . PHE A 1 88 ? -11.444 1.085 10.610 1.00 97.81 88 PHE A N 1
ATOM 697 C CA . PHE A 1 88 ? -10.180 1.389 9.945 1.00 97.81 88 PHE A CA 1
ATOM 698 C C . PHE A 1 88 ? -9.538 2.664 10.508 1.00 97.81 88 PHE A C 1
ATOM 700 O O . PHE A 1 88 ? -8.350 2.669 10.829 1.00 97.81 88 PHE A O 1
ATOM 707 N N . MET A 1 89 ? -10.321 3.730 10.683 1.00 97.00 89 MET A N 1
ATOM 708 C CA . MET A 1 89 ? -9.835 4.989 11.248 1.00 97.00 89 MET A CA 1
ATOM 709 C C . MET A 1 89 ? -9.428 4.867 12.720 1.00 97.00 89 MET A C 1
ATOM 711 O O . MET A 1 89 ? -8.467 5.515 13.118 1.00 97.00 89 MET A O 1
ATOM 715 N N . GLU A 1 90 ? -10.091 4.028 13.516 1.00 97.31 90 GLU A N 1
ATOM 716 C CA . GLU A 1 90 ? -9.669 3.724 14.891 1.00 97.31 90 GLU A CA 1
ATOM 717 C C . GLU A 1 90 ? -8.281 3.062 14.923 1.00 97.31 90 GLU A C 1
ATOM 719 O O . GLU A 1 90 ? -7.438 3.405 15.750 1.00 97.31 90 GLU A O 1
ATOM 724 N N . VAL A 1 91 ? -8.018 2.147 13.985 1.00 96.75 91 VAL A N 1
ATOM 725 C CA . VAL A 1 91 ? -6.762 1.386 13.916 1.00 96.75 91 VAL A CA 1
ATOM 726 C C . VAL A 1 91 ? -5.622 2.191 13.284 1.00 96.75 91 VAL A C 1
ATOM 728 O O . VAL A 1 91 ? -4.499 2.168 13.788 1.00 96.75 91 VAL A O 1
ATOM 731 N N . PHE A 1 92 ? -5.879 2.872 12.164 1.00 96.62 92 PHE A N 1
ATOM 732 C CA . PHE A 1 92 ? -4.853 3.527 11.340 1.00 96.62 92 PHE A CA 1
ATOM 733 C C . PHE A 1 92 ? -4.820 5.055 11.482 1.00 96.62 92 PHE A C 1
ATOM 735 O O . PHE A 1 92 ? -3.856 5.683 11.037 1.00 96.62 92 PHE A O 1
ATOM 742 N N . GLY A 1 93 ? -5.830 5.658 12.115 1.00 95.69 93 GLY A N 1
ATOM 743 C CA . GLY A 1 93 ? -5.880 7.082 12.465 1.00 95.69 93 GLY A CA 1
ATOM 744 C C . GLY A 1 93 ? -6.273 8.032 11.331 1.00 95.69 93 GLY A C 1
ATOM 745 O O . GLY A 1 93 ? -6.309 9.243 11.541 1.00 95.69 93 GLY A O 1
ATOM 746 N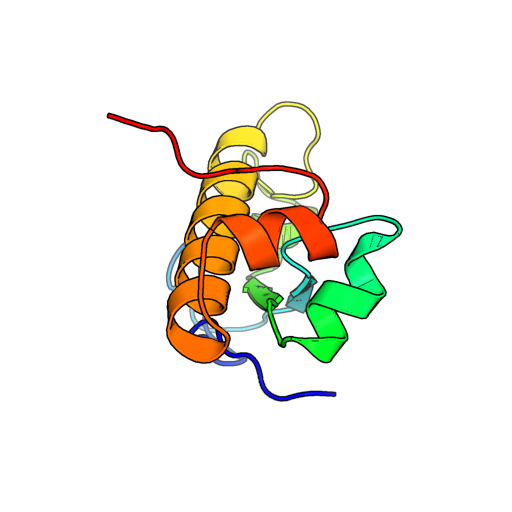 N . ARG A 1 94 ? -6.537 7.529 10.120 1.00 94.44 94 ARG A N 1
ATOM 747 C CA . ARG A 1 94 ? -6.842 8.355 8.943 1.00 94.44 94 ARG A CA 1
ATOM 748 C C . ARG A 1 94 ? -7.741 7.610 7.964 1.00 94.44 94 ARG A C 1
ATOM 750 O O . ARG A 1 94 ? -7.642 6.397 7.874 1.00 94.44 94 ARG A O 1
ATOM 757 N N . ASN A 1 95 ? -8.570 8.342 7.220 1.00 96.38 95 ASN A N 1
ATOM 758 C CA . ASN A 1 95 ? -9.249 7.855 6.020 1.00 96.38 95 ASN A CA 1
ATOM 759 C C . ASN A 1 95 ? -8.424 8.205 4.761 1.00 96.38 95 ASN A C 1
ATOM 761 O O . ASN A 1 95 ? -7.973 9.344 4.632 1.00 96.38 95 ASN A O 1
ATOM 765 N N . TYR A 1 96 ? -8.232 7.243 3.861 1.00 95.62 96 TYR A N 1
ATOM 766 C CA . TYR A 1 96 ? -7.520 7.386 2.588 1.00 95.62 96 TYR A CA 1
ATOM 767 C C . TYR A 1 96 ? -8.420 7.319 1.356 1.00 95.62 96 TYR A C 1
ATOM 769 O O . TYR A 1 96 ? -7.923 7.580 0.271 1.00 95.62 96 TYR A O 1
ATOM 777 N N . LEU A 1 97 ? -9.700 6.969 1.492 1.00 95.12 97 LEU A N 1
ATOM 778 C CA . LEU A 1 97 ? -10.629 6.977 0.363 1.00 95.12 97 LEU A CA 1
ATOM 779 C C . LEU A 1 97 ? -11.381 8.307 0.359 1.00 95.12 97 LEU A C 1
ATOM 781 O O . LEU A 1 97 ? -11.984 8.659 1.382 1.00 95.12 97 LEU A O 1
ATOM 785 N N . ASP A 1 98 ? -11.345 9.005 -0.774 1.00 82.50 98 ASP A N 1
ATOM 786 C CA . ASP A 1 98 ? -12.137 10.212 -0.986 1.00 82.50 98 ASP A CA 1
ATOM 787 C C . ASP A 1 98 ? -13.633 9.876 -0.886 1.00 82.50 98 ASP A C 1
ATOM 789 O O . ASP A 1 98 ? -14.101 8.839 -1.367 1.00 82.50 98 ASP A O 1
ATOM 793 N N . GLU A 1 99 ? -14.366 10.730 -0.177 1.00 60.66 99 GLU A N 1
ATOM 794 C CA . GLU A 1 99 ? -15.826 10.724 -0.158 1.00 60.66 99 GLU A CA 1
ATOM 795 C C . GLU A 1 99 ? -16.273 11.485 -1.413 1.00 60.66 99 GLU A C 1
ATOM 797 O O . GLU A 1 99 ? -16.220 12.714 -1.429 1.00 60.66 99 GLU A O 1
ATOM 802 N N . GLU A 1 100 ? -16.612 10.768 -2.488 1.00 48.03 100 GLU A N 1
ATOM 803 C CA . GLU A 1 100 ? -17.421 11.350 -3.575 1.00 48.03 100 GLU A CA 1
ATOM 804 C C . GLU A 1 100 ? -18.834 11.689 -3.082 1.00 48.03 100 GLU A C 1
ATOM 806 O O . GLU A 1 100 ? -19.433 10.854 -2.359 1.00 48.03 100 GLU A O 1
#

pLDDT: mean 94.6, std 7.88, range [48.03, 98.56]

Radius of gyration: 13.08 Å; chains: 1; bounding box: 32×28×29 Å

Secondary structure (DSSP, 8-state):
-PPPSSS--TTB-TTT--BS-EEEEESS-GGGHHHHHHTT-EEEEEHIIIIISTT-TT-TTT-HHHHHHHHHHHHHHHHHHH--HHHHHHHHSS--S---